Protein AF-A0A4V3HQE3-F1 (afdb_monomer_lite)

Secondary structure (DSSP, 8-state):
-HHHHHHHHHHHHHHHHHHHHHHHHHHHHHHHHHHHHHHHHHTTS---TTTHHHHHHHHHHHHHHHHH--HHHHHHHHHHHHHHTT---TTPPPHHHHHHHHHHHHT-

Organism: NCBI:txid1347390

Sequence (108 aa):
MPEADDRYRCLLDTFARRHESQKIYLRQAAAQRWVGNRDGVLQGGRPNNGNQAHLMACDQQLRAELSTITDDAIYSELQASDHCQGRWTAEDPSLRSVQRWLRARQAY

Foldseek 3Di:
DVVVVVVLVVLLVVLLVVLVVLLVVQLVVLVVVLVVQVCVLQVVHDDDPVSVVSNVVSVVSSVVSNVCSDSVNSVVVVVVVCVVVVHDCPSHDDSVSSVVVVVVVVVD

Structure (mmCIF, N/CA/C/O backbone):
data_AF-A0A4V3HQE3-F1
#
_entry.id   AF-A0A4V3HQE3-F1
#
loop_
_atom_site.group_PDB
_atom_site.id
_atom_site.type_symbol
_atom_site.label_atom_id
_atom_site.label_alt_id
_atom_site.label_comp_id
_atom_site.label_asym_id
_atom_site.label_entity_id
_atom_site.label_seq_id
_atom_site.pdbx_PDB_ins_code
_atom_site.Cartn_x
_atom_site.Cartn_y
_atom_site.Cartn_z
_atom_site.occupancy
_atom_site.B_iso_or_equiv
_atom_site.auth_seq_id
_atom_site.auth_comp_id
_atom_site.auth_asym_id
_atom_site.auth_atom_id
_atom_site.pdbx_PDB_model_num
ATOM 1 N N . MET A 1 1 ? 27.191 4.533 -25.314 1.00 51.75 1 MET A N 1
ATOM 2 C CA . MET A 1 1 ? 26.068 5.463 -25.551 1.00 51.75 1 MET A CA 1
ATOM 3 C C . MET A 1 1 ? 25.510 5.892 -24.201 1.00 51.75 1 MET A C 1
ATOM 5 O O . MET A 1 1 ? 24.820 5.091 -23.591 1.00 51.75 1 MET A O 1
ATOM 9 N N . PRO A 1 2 ? 25.858 7.087 -23.702 1.00 61.50 2 PRO A N 1
ATOM 10 C CA . PRO A 1 2 ? 25.426 7.564 -22.382 1.00 61.50 2 PRO A CA 1
ATOM 11 C C . PRO A 1 2 ? 23.919 7.890 -22.292 1.00 61.50 2 PRO A C 1
ATOM 13 O O . PRO A 1 2 ? 23.326 7.717 -21.236 1.00 61.50 2 PRO A O 1
ATOM 16 N N . GLU A 1 3 ? 23.266 8.265 -23.397 1.00 61.81 3 GLU A N 1
ATOM 17 C CA . GLU A 1 3 ? 21.845 8.673 -23.397 1.00 61.81 3 GLU A CA 1
ATOM 18 C C . GLU A 1 3 ? 20.855 7.529 -23.097 1.00 61.81 3 GLU A C 1
ATOM 20 O O . GLU A 1 3 ? 19.791 7.753 -22.516 1.00 61.81 3 GLU A O 1
ATOM 25 N N . ALA A 1 4 ? 21.197 6.290 -23.466 1.00 63.94 4 ALA A N 1
ATOM 26 C CA . ALA A 1 4 ? 20.342 5.125 -23.223 1.00 63.94 4 ALA A CA 1
ATOM 27 C C . ALA A 1 4 ? 20.251 4.774 -21.725 1.00 63.94 4 ALA A C 1
ATOM 29 O O . ALA A 1 4 ? 19.182 4.389 -21.243 1.00 63.94 4 ALA A O 1
ATOM 30 N N . ASP A 1 5 ? 21.345 4.973 -20.982 1.00 76.19 5 ASP A N 1
ATOM 31 C CA . ASP A 1 5 ? 21.396 4.744 -19.535 1.00 76.19 5 ASP A CA 1
ATOM 32 C C . ASP A 1 5 ? 20.560 5.781 -18.773 1.00 76.19 5 ASP A C 1
ATOM 34 O O . ASP A 1 5 ? 19.875 5.439 -17.804 1.00 76.19 5 ASP A O 1
ATOM 38 N N . ASP A 1 6 ? 20.556 7.036 -19.227 1.00 84.88 6 ASP A N 1
ATOM 39 C CA . ASP A 1 6 ? 19.791 8.110 -18.588 1.00 84.88 6 ASP A CA 1
ATOM 40 C C . ASP A 1 6 ? 18.278 7.945 -18.791 1.00 84.88 6 ASP A C 1
ATOM 42 O O . ASP A 1 6 ? 17.504 8.131 -17.844 1.00 84.88 6 ASP A O 1
ATOM 46 N N . ARG A 1 7 ? 17.836 7.495 -19.977 1.00 87.62 7 ARG A N 1
ATOM 47 C CA . ARG A 1 7 ? 16.419 7.168 -20.222 1.00 87.62 7 ARG A CA 1
ATOM 48 C C . ARG A 1 7 ? 15.935 6.056 -19.292 1.00 87.62 7 ARG A C 1
ATOM 50 O O . ARG A 1 7 ? 14.883 6.200 -18.668 1.00 87.62 7 ARG A O 1
ATOM 57 N N . TYR A 1 8 ? 16.694 4.965 -19.171 1.00 90.19 8 TYR A N 1
ATOM 58 C CA . TYR A 1 8 ? 16.314 3.853 -18.296 1.00 90.19 8 TYR A CA 1
ATOM 59 C C . TYR A 1 8 ? 16.273 4.272 -16.818 1.00 90.19 8 TYR A C 1
ATOM 61 O O . TYR A 1 8 ? 15.358 3.887 -16.090 1.00 90.19 8 TYR A O 1
ATOM 69 N N . ARG A 1 9 ? 17.210 5.118 -16.369 1.00 90.62 9 ARG A N 1
ATOM 70 C CA . ARG A 1 9 ? 17.191 5.681 -15.006 1.00 90.62 9 ARG A CA 1
ATOM 71 C C . ARG A 1 9 ? 15.951 6.531 -14.742 1.00 90.62 9 ARG A C 1
ATOM 73 O O . ARG A 1 9 ? 15.348 6.391 -13.682 1.00 90.62 9 ARG A O 1
ATOM 80 N N . CYS A 1 10 ? 15.554 7.377 -15.692 1.00 92.94 10 CYS A N 1
ATOM 81 C CA . CYS A 1 10 ? 14.342 8.190 -15.578 1.00 92.94 10 CYS A CA 1
ATOM 82 C C . CYS A 1 10 ? 13.077 7.319 -15.476 1.00 92.94 10 CYS A C 1
ATOM 84 O O . CYS A 1 10 ? 12.216 7.556 -14.622 1.00 92.94 10 CYS A O 1
ATOM 86 N N . LEU A 1 11 ? 12.997 6.265 -16.297 1.00 92.75 11 LEU A N 1
ATOM 87 C CA . LEU A 1 11 ? 11.902 5.297 -16.251 1.00 92.75 11 LEU A CA 1
ATOM 88 C C . LEU A 1 11 ? 11.848 4.579 -14.897 1.00 92.75 11 LEU A C 1
ATOM 90 O O . LEU A 1 11 ? 10.795 4.540 -14.260 1.00 92.75 11 LEU A O 1
ATOM 94 N N . LEU A 1 12 ? 12.991 4.068 -14.431 1.00 94.88 12 LEU A N 1
ATOM 95 C CA . LEU A 1 12 ? 13.111 3.405 -13.136 1.00 94.88 12 LEU A CA 1
ATOM 96 C C . LEU A 1 12 ? 12.697 4.324 -11.984 1.00 94.88 12 LEU A C 1
ATOM 98 O O . LEU A 1 12 ? 11.962 3.887 -11.100 1.00 94.88 12 LEU A O 1
ATOM 102 N N . ASP A 1 13 ? 13.127 5.587 -11.999 1.00 94.69 13 ASP A N 1
ATOM 103 C CA . ASP A 1 13 ? 12.761 6.543 -10.956 1.00 94.69 13 ASP A CA 1
ATOM 104 C C . ASP A 1 13 ? 11.258 6.814 -10.926 1.00 94.69 13 ASP A C 1
ATOM 106 O O . ASP A 1 13 ? 10.632 6.779 -9.864 1.00 94.69 13 ASP A O 1
ATOM 110 N N . THR A 1 14 ? 10.669 7.042 -12.098 1.00 94.19 14 THR A N 1
ATOM 111 C CA . THR A 1 14 ? 9.238 7.327 -12.229 1.00 94.19 14 THR A CA 1
ATOM 112 C C . THR A 1 14 ? 8.400 6.134 -11.778 1.00 94.19 14 THR A C 1
ATOM 114 O O . THR A 1 14 ? 7.473 6.294 -10.979 1.00 94.19 14 THR A O 1
ATOM 117 N N . PHE A 1 15 ? 8.760 4.925 -12.219 1.00 95.12 15 PHE A N 1
ATOM 118 C CA . PHE A 1 15 ? 8.072 3.701 -11.820 1.00 95.12 15 PHE A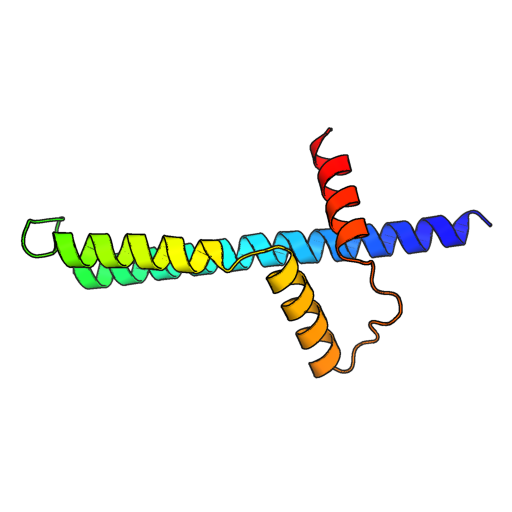 CA 1
ATOM 119 C C . PHE A 1 15 ? 8.200 3.454 -10.311 1.00 95.12 15 PHE A C 1
ATOM 121 O O . PHE A 1 15 ? 7.210 3.162 -9.642 1.00 95.12 15 PHE A O 1
ATOM 128 N N . ALA A 1 16 ? 9.396 3.634 -9.743 1.00 95.81 16 ALA A N 1
ATOM 129 C CA . ALA A 1 16 ? 9.626 3.457 -8.312 1.00 95.81 16 ALA A CA 1
ATOM 130 C C . ALA A 1 16 ? 8.815 4.444 -7.458 1.00 95.81 16 ALA A C 1
ATOM 132 O O . ALA A 1 16 ? 8.251 4.055 -6.436 1.00 95.81 16 ALA A O 1
ATOM 133 N N . ARG A 1 17 ? 8.698 5.707 -7.888 1.00 95.69 17 ARG A N 1
ATOM 134 C CA . ARG A 1 17 ? 7.835 6.693 -7.220 1.00 95.69 17 ARG A CA 1
ATOM 135 C C . ARG A 1 17 ? 6.368 6.288 -7.277 1.00 95.69 17 ARG A C 1
ATOM 137 O O . ARG A 1 17 ? 5.701 6.355 -6.252 1.00 95.69 17 ARG A O 1
ATOM 144 N N . ARG A 1 18 ? 5.876 5.835 -8.436 1.00 96.25 18 ARG A N 1
ATOM 145 C CA . ARG A 1 18 ? 4.497 5.337 -8.579 1.00 96.25 18 ARG A CA 1
ATOM 146 C C . ARG A 1 18 ? 4.231 4.155 -7.645 1.00 96.25 18 ARG A C 1
ATOM 148 O O . ARG A 1 18 ? 3.181 4.122 -7.009 1.00 96.25 18 ARG A O 1
ATOM 155 N N . HIS A 1 19 ? 5.180 3.225 -7.536 1.00 96.50 19 HIS A N 1
ATOM 156 C CA . HIS A 1 19 ? 5.092 2.068 -6.641 1.00 96.50 19 HIS A CA 1
ATOM 157 C C . HIS A 1 19 ? 4.966 2.488 -5.168 1.00 96.50 19 HIS A C 1
ATOM 159 O O . HIS A 1 19 ? 4.010 2.097 -4.497 1.00 96.50 19 HIS A O 1
ATOM 165 N N . GLU A 1 20 ? 5.841 3.376 -4.686 1.00 96.44 20 GLU A N 1
ATOM 166 C CA . GLU A 1 20 ? 5.757 3.902 -3.315 1.00 96.44 20 GLU A CA 1
ATOM 167 C C . GLU A 1 20 ? 4.485 4.727 -3.075 1.00 96.44 20 GLU A C 1
ATOM 169 O O . GLU A 1 20 ? 3.844 4.594 -2.031 1.00 96.44 20 GLU A O 1
ATOM 174 N N . SER A 1 21 ? 4.065 5.546 -4.044 1.00 97.19 21 SER A N 1
ATOM 175 C CA . SER A 1 21 ? 2.806 6.291 -3.950 1.00 97.19 21 SER A CA 1
ATOM 176 C C . SER A 1 21 ? 1.603 5.358 -3.813 1.00 97.19 21 SER A C 1
ATOM 178 O O . SER A 1 21 ? 0.765 5.596 -2.944 1.00 97.19 21 SER A O 1
ATOM 180 N N . GLN A 1 22 ? 1.538 4.275 -4.595 1.00 97.69 22 GLN A N 1
ATOM 181 C CA . GLN A 1 22 ? 0.470 3.276 -4.487 1.00 97.69 22 GLN A CA 1
ATOM 182 C C . GLN A 1 22 ? 0.480 2.602 -3.111 1.00 97.69 22 GLN A C 1
ATOM 184 O O . GLN A 1 22 ? -0.561 2.462 -2.472 1.00 97.69 22 GLN A O 1
ATOM 189 N N . LYS A 1 23 ? 1.663 2.257 -2.594 1.00 96.81 23 LYS A N 1
ATOM 190 C CA . LYS A 1 23 ? 1.824 1.688 -1.250 1.00 96.81 23 LYS A CA 1
ATOM 191 C C . LYS A 1 23 ? 1.280 2.603 -0.156 1.00 96.81 23 LYS A C 1
ATOM 193 O O . LYS A 1 23 ? 0.567 2.148 0.740 1.00 96.81 23 LYS A O 1
ATOM 198 N N . ILE A 1 24 ? 1.630 3.888 -0.210 1.00 97.00 24 ILE A N 1
ATOM 199 C CA . ILE A 1 24 ? 1.157 4.900 0.741 1.00 97.00 24 ILE A CA 1
ATOM 200 C C . ILE A 1 24 ? -0.357 5.057 0.620 1.00 97.00 24 ILE A C 1
ATOM 202 O O . ILE A 1 24 ? -1.045 5.028 1.639 1.00 97.00 24 ILE A O 1
ATOM 206 N N . TYR A 1 25 ? -0.870 5.159 -0.606 1.00 97.81 25 TYR A N 1
ATOM 207 C CA . TYR A 1 25 ? -2.298 5.281 -0.877 1.00 97.81 25 TYR A CA 1
ATOM 208 C C . TYR A 1 25 ? -3.095 4.115 -0.278 1.00 97.81 25 TYR A C 1
ATOM 210 O O . TYR A 1 25 ? -4.045 4.341 0.471 1.00 97.81 25 TYR A O 1
ATOM 218 N N . LEU A 1 26 ? -2.673 2.869 -0.517 1.00 97.88 26 LEU A N 1
ATOM 219 C CA . LEU A 1 26 ? -3.350 1.685 0.020 1.00 97.88 26 LEU A CA 1
ATOM 220 C C . LEU A 1 26 ? -3.329 1.654 1.553 1.00 97.88 26 LEU A C 1
ATOM 222 O O . LEU A 1 26 ? -4.345 1.360 2.182 1.00 97.88 26 LEU A O 1
ATOM 226 N N . ARG A 1 27 ? -2.202 2.020 2.176 1.00 97.75 27 ARG A N 1
ATOM 227 C CA . ARG A 1 27 ? -2.094 2.114 3.643 1.00 97.75 27 ARG A CA 1
ATOM 228 C C . ARG A 1 27 ? -2.999 3.198 4.220 1.00 97.75 27 ARG A C 1
ATOM 230 O O . ARG A 1 27 ? -3.613 2.990 5.263 1.00 97.75 27 ARG A O 1
ATOM 237 N N . GLN A 1 28 ? -3.093 4.344 3.550 1.00 98.25 28 GLN A N 1
ATOM 238 C CA . GLN A 1 28 ? -4.003 5.418 3.942 1.00 98.25 28 GLN A CA 1
ATOM 239 C C . GLN A 1 28 ? -5.463 4.979 3.811 1.00 98.25 28 GLN A C 1
ATOM 241 O O . GLN A 1 28 ? -6.240 5.197 4.736 1.00 98.25 28 GLN A O 1
ATOM 246 N N . ALA A 1 29 ? -5.824 4.310 2.716 1.00 98.06 29 ALA A N 1
ATOM 247 C CA . ALA A 1 29 ? -7.167 3.777 2.513 1.00 98.06 29 ALA A CA 1
ATOM 248 C C . ALA A 1 29 ? -7.544 2.745 3.595 1.00 98.06 29 ALA A C 1
ATOM 250 O O . ALA A 1 29 ? -8.654 2.796 4.128 1.00 98.06 29 ALA A O 1
ATOM 251 N N . ALA A 1 30 ? -6.612 1.865 3.978 1.00 98.19 30 ALA A N 1
ATOM 252 C CA . ALA A 1 30 ? -6.789 0.922 5.084 1.00 98.19 30 ALA A CA 1
ATOM 253 C C . ALA A 1 30 ? -7.029 1.640 6.421 1.00 98.19 30 ALA A C 1
ATOM 255 O O . ALA A 1 30 ? -7.953 1.311 7.166 1.00 98.19 30 ALA A O 1
ATOM 256 N N . ALA A 1 31 ? -6.233 2.674 6.711 1.00 97.88 31 ALA A N 1
ATOM 257 C CA . ALA A 1 31 ? -6.389 3.472 7.922 1.00 97.88 31 ALA A CA 1
ATOM 258 C C . ALA A 1 31 ? -7.740 4.208 7.957 1.00 97.88 31 ALA A C 1
ATOM 260 O O . ALA A 1 31 ? -8.406 4.218 8.989 1.00 97.88 31 ALA A O 1
ATOM 261 N N . GLN A 1 32 ? -8.179 4.778 6.830 1.00 98.31 32 GLN A N 1
ATOM 262 C CA . GLN A 1 32 ? -9.482 5.441 6.717 1.00 98.31 32 GLN A CA 1
ATOM 263 C C . GLN A 1 32 ? -10.640 4.466 6.964 1.00 98.31 32 GLN A C 1
ATOM 265 O O . GLN A 1 32 ? -11.554 4.787 7.724 1.00 98.31 32 GLN A O 1
ATOM 270 N N . ARG A 1 33 ? -10.580 3.255 6.391 1.00 97.88 33 ARG A N 1
ATOM 271 C CA . ARG A 1 33 ? -11.557 2.190 6.673 1.00 97.88 33 ARG A CA 1
ATOM 272 C C . ARG A 1 33 ? -11.583 1.820 8.152 1.00 97.88 33 ARG A C 1
ATOM 274 O O . ARG A 1 33 ? -12.656 1.696 8.730 1.00 97.88 33 ARG A O 1
ATOM 281 N N . TRP A 1 34 ? -10.415 1.679 8.775 1.00 97.81 34 TRP A N 1
ATOM 282 C CA . TRP A 1 34 ? -10.315 1.368 10.200 1.00 97.81 34 TRP A CA 1
ATOM 283 C C . TRP A 1 34 ? -10.946 2.448 11.087 1.00 97.81 34 TRP A C 1
ATOM 285 O O . TRP A 1 34 ? -11.693 2.103 12.004 1.00 97.81 34 TRP A O 1
ATOM 295 N N . VAL A 1 35 ? -10.709 3.733 10.790 1.00 97.12 35 VAL A N 1
ATOM 296 C CA . VAL A 1 35 ? -11.376 4.848 11.485 1.00 97.12 35 VAL A CA 1
ATOM 297 C C . VAL A 1 35 ? -12.893 4.740 11.322 1.00 97.12 35 VAL A C 1
ATOM 299 O O . VAL A 1 35 ? -13.598 4.684 12.324 1.00 97.12 35 VAL A O 1
ATOM 302 N N . GLY A 1 36 ? -13.390 4.595 10.089 1.00 97.25 36 GLY A N 1
ATOM 303 C CA . GLY A 1 36 ? -14.829 4.481 9.824 1.00 97.25 36 GLY A CA 1
ATOM 304 C C . GLY A 1 36 ? -15.491 3.287 10.524 1.00 97.25 36 GLY A C 1
ATOM 305 O O . GLY A 1 36 ? -16.571 3.423 11.099 1.00 97.25 36 GLY A O 1
ATOM 306 N N . ASN A 1 37 ? -14.826 2.129 10.552 1.00 96.19 37 ASN A N 1
ATOM 307 C CA . ASN A 1 37 ? -15.322 0.942 11.254 1.00 96.19 37 ASN A CA 1
ATOM 308 C C . ASN A 1 37 ? -15.405 1.179 12.768 1.00 96.19 37 ASN A C 1
ATOM 310 O O . ASN A 1 37 ? -16.402 0.825 13.399 1.00 96.19 37 ASN A O 1
ATOM 314 N N . ARG A 1 38 ? -14.381 1.805 13.360 1.00 96.56 38 ARG A N 1
ATOM 315 C CA . ARG A 1 38 ? -14.376 2.134 14.792 1.00 96.56 38 ARG A CA 1
ATOM 316 C C . ARG A 1 38 ? -15.426 3.177 15.143 1.00 96.56 38 ARG A C 1
ATOM 318 O O . ARG A 1 38 ? -16.095 3.017 16.161 1.00 96.56 38 ARG A O 1
ATOM 325 N N . ASP A 1 39 ? -15.614 4.185 14.302 1.00 96.31 39 ASP A N 1
ATOM 326 C CA . ASP A 1 39 ? -16.664 5.187 14.481 1.00 96.31 39 ASP A CA 1
ATOM 327 C C . ASP A 1 39 ? -18.055 4.541 14.447 1.00 96.31 39 ASP A C 1
ATOM 329 O O . ASP A 1 39 ? -18.896 4.858 15.287 1.00 96.31 39 ASP A O 1
ATOM 333 N N . GLY A 1 40 ? -18.280 3.564 13.562 1.00 94.94 40 GLY A N 1
ATOM 334 C CA . GLY A 1 40 ? -19.520 2.783 13.515 1.00 94.94 40 GLY A CA 1
ATOM 335 C C . GLY A 1 40 ? -19.764 1.910 14.754 1.00 94.94 40 GLY A C 1
ATOM 336 O O . GLY A 1 40 ? -20.909 1.749 15.176 1.00 94.94 40 GLY A O 1
ATOM 337 N N . VAL A 1 41 ? -18.702 1.377 15.369 1.00 94.31 41 VAL A N 1
ATOM 338 C CA . VAL A 1 41 ? -18.776 0.603 16.625 1.00 94.31 41 VAL A CA 1
ATOM 339 C C . VAL A 1 41 ? -19.011 1.509 17.837 1.00 94.31 41 VAL A C 1
ATOM 341 O O . VAL A 1 41 ? -19.722 1.129 18.768 1.00 94.31 41 VAL A O 1
ATOM 344 N N . LEU A 1 42 ? -18.396 2.692 17.855 1.00 95.38 42 LEU A N 1
ATOM 345 C CA . LEU A 1 42 ? -18.477 3.625 18.978 1.00 95.38 42 LEU A CA 1
ATOM 346 C C . LEU A 1 42 ? -19.732 4.498 18.935 1.00 95.38 42 LEU A C 1
ATOM 348 O O . LEU A 1 42 ? -20.247 4.840 19.995 1.00 95.38 42 LEU A O 1
ATOM 352 N N . GLN A 1 43 ? -20.213 4.868 17.745 1.00 92.62 43 GLN A N 1
ATOM 353 C CA . GLN A 1 43 ? -21.381 5.734 17.525 1.00 92.62 43 GLN A CA 1
ATOM 354 C C . GLN A 1 43 ? -21.321 7.044 18.337 1.00 92.62 43 GLN A C 1
ATOM 356 O O . GLN A 1 43 ? -22.310 7.487 18.913 1.00 92.62 43 GLN A O 1
ATOM 361 N N . GLY A 1 44 ? -20.129 7.646 18.442 1.00 89.81 44 GLY A N 1
ATOM 362 C CA . GLY A 1 44 ? -19.875 8.843 19.261 1.00 89.81 44 GLY A CA 1
ATOM 363 C C . GLY A 1 44 ? -19.691 8.577 20.764 1.00 89.81 44 GLY A C 1
ATOM 364 O O . GLY A 1 44 ? -19.383 9.494 21.525 1.00 89.81 44 GLY A O 1
ATOM 365 N N . GLY A 1 45 ? -19.847 7.328 21.201 1.00 90.19 45 GLY A N 1
ATOM 366 C CA . GLY A 1 45 ? -19.564 6.870 22.554 1.00 90.19 45 GLY A CA 1
ATOM 367 C C . GLY A 1 45 ? -18.083 6.578 22.814 1.00 90.19 45 GLY A C 1
ATOM 368 O O . GLY A 1 45 ? -17.208 6.748 21.966 1.00 90.19 45 GLY A O 1
ATOM 369 N N . ARG A 1 46 ? -17.795 6.108 24.031 1.00 90.75 46 ARG A N 1
ATOM 370 C CA . ARG A 1 46 ? -16.452 5.679 24.453 1.00 90.75 46 ARG A CA 1
ATOM 371 C C . ARG A 1 46 ? -16.319 4.148 24.409 1.00 90.75 46 ARG A C 1
ATOM 373 O O . ARG A 1 46 ? -17.328 3.450 24.544 1.00 90.75 46 ARG A O 1
ATOM 380 N N . PRO A 1 47 ? -15.094 3.610 24.268 1.00 91.25 47 PRO A N 1
ATOM 381 C CA . PRO A 1 47 ? -14.838 2.182 24.443 1.00 91.25 47 PRO A CA 1
ATOM 382 C C . PRO A 1 47 ? -15.356 1.670 25.798 1.00 91.25 47 PRO A C 1
ATOM 384 O O . PRO A 1 47 ? -15.144 2.310 26.827 1.00 91.25 47 PRO A O 1
ATOM 387 N N . ASN A 1 48 ? -16.040 0.526 25.794 1.00 92.31 48 ASN A N 1
ATOM 388 C CA . ASN A 1 48 ? -16.608 -0.143 26.964 1.00 92.31 48 ASN A CA 1
ATOM 389 C C . ASN A 1 48 ? -16.561 -1.677 26.786 1.00 92.31 48 ASN A C 1
ATOM 391 O O . ASN A 1 48 ? -16.272 -2.176 25.701 1.00 92.31 48 ASN A O 1
ATOM 395 N N . ASN A 1 49 ? -16.867 -2.449 27.835 1.00 90.19 49 ASN A N 1
ATOM 396 C CA . ASN A 1 49 ? -16.793 -3.919 27.760 1.00 90.19 49 ASN A CA 1
ATOM 397 C C . ASN A 1 49 ? -17.713 -4.534 26.688 1.00 90.19 49 ASN A C 1
ATOM 399 O O . ASN A 1 49 ? -17.385 -5.582 26.143 1.00 90.19 49 ASN A O 1
ATOM 403 N N . GLY A 1 50 ? -18.841 -3.893 26.363 1.00 91.25 50 GLY A N 1
ATOM 404 C CA . GLY A 1 50 ? 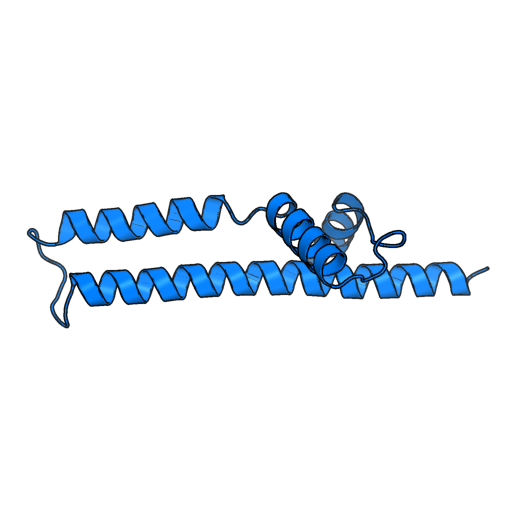-19.786 -4.394 25.361 1.00 91.25 50 GLY A CA 1
ATOM 405 C C . GLY A 1 50 ? -19.293 -4.242 23.920 1.00 91.25 50 GLY A C 1
ATOM 406 O O . GLY A 1 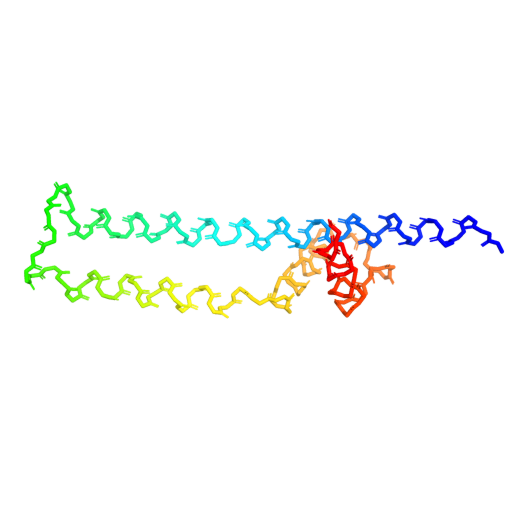50 ? -19.657 -5.044 23.065 1.00 91.25 50 GLY A O 1
ATOM 407 N N . ASN A 1 51 ? -18.444 -3.246 23.640 1.00 93.25 51 ASN A N 1
ATOM 408 C CA . ASN A 1 51 ? -17.904 -2.999 22.298 1.00 93.25 51 ASN A CA 1
ATOM 409 C C . ASN A 1 51 ? -16.430 -3.405 22.128 1.00 93.25 51 ASN A C 1
ATOM 411 O O . ASN A 1 51 ? -15.920 -3.387 21.008 1.00 93.25 51 ASN A O 1
ATOM 415 N N . GLN A 1 52 ? -15.758 -3.832 23.200 1.00 94.50 52 GLN A N 1
ATOM 416 C CA . GLN A 1 52 ? -14.342 -4.204 23.179 1.00 94.50 52 GLN A CA 1
ATOM 417 C C . GLN A 1 52 ? -14.025 -5.303 22.152 1.00 94.50 52 GLN A C 1
ATOM 419 O O . GLN A 1 52 ? -13.054 -5.174 21.408 1.00 94.50 52 GLN A O 1
ATOM 424 N N . ALA A 1 53 ? -14.852 -6.351 22.067 1.00 95.44 53 ALA A N 1
ATOM 425 C CA . ALA A 1 53 ? -14.658 -7.434 21.100 1.00 95.44 53 ALA A CA 1
ATOM 426 C C . ALA A 1 53 ? -14.752 -6.936 19.646 1.00 95.44 53 ALA A C 1
ATOM 428 O O . ALA A 1 53 ? -13.942 -7.318 18.803 1.00 95.44 53 ALA A O 1
ATOM 429 N N . HIS A 1 54 ? -15.690 -6.027 19.362 1.00 94.69 54 HIS A N 1
ATOM 430 C CA . HIS A 1 54 ? -15.836 -5.423 18.038 1.00 94.69 54 HIS A CA 1
ATOM 431 C C . HIS A 1 54 ? -14.654 -4.509 17.693 1.00 94.69 54 HIS A C 1
ATOM 433 O O . HIS A 1 54 ? -14.135 -4.580 16.584 1.00 94.69 54 HIS A O 1
ATOM 439 N N . LEU A 1 55 ? -14.165 -3.709 18.648 1.00 96.06 55 LEU A N 1
ATOM 440 C CA . LEU A 1 55 ? -12.972 -2.877 18.445 1.00 96.06 55 LEU A CA 1
ATOM 441 C C . LEU A 1 55 ? -11.723 -3.728 18.167 1.00 96.06 55 LEU A C 1
ATOM 443 O O . LEU A 1 55 ? -10.948 -3.404 17.268 1.00 96.06 55 LEU A O 1
ATOM 447 N N . MET A 1 56 ? -11.555 -4.845 18.883 1.00 96.50 56 MET A N 1
ATOM 448 C CA . MET A 1 56 ? -10.475 -5.799 18.612 1.00 96.50 56 MET A CA 1
ATOM 449 C C . MET A 1 56 ? -10.592 -6.416 17.216 1.00 96.50 56 MET A C 1
ATOM 451 O O . MET A 1 56 ? -9.579 -6.562 16.533 1.00 96.50 56 MET A O 1
ATOM 455 N N . ALA A 1 57 ? -11.807 -6.744 16.769 1.00 96.56 57 ALA A N 1
ATOM 456 C CA . ALA A 1 57 ? -12.035 -7.235 15.414 1.00 96.56 57 ALA A CA 1
ATOM 457 C C . ALA A 1 57 ? -11.647 -6.186 14.355 1.00 96.56 57 ALA A C 1
ATOM 459 O O . ALA A 1 57 ? -10.988 -6.536 13.377 1.00 96.56 57 ALA A O 1
ATOM 460 N N . CYS A 1 58 ? -11.953 -4.899 14.572 1.00 97.19 58 CYS A N 1
ATOM 461 C CA . CYS A 1 58 ? -11.504 -3.816 13.687 1.00 97.19 58 CYS A CA 1
ATOM 462 C C . CYS A 1 58 ? -9.971 -3.733 13.605 1.00 97.19 58 CYS A C 1
ATOM 464 O O . CYS A 1 58 ? -9.415 -3.590 12.516 1.00 97.19 58 CYS A O 1
ATOM 466 N N . ASP A 1 59 ? -9.275 -3.848 14.739 1.00 97.38 59 ASP A N 1
ATOM 467 C CA . ASP A 1 59 ? -7.809 -3.816 14.774 1.00 97.38 59 ASP A CA 1
ATOM 468 C C . ASP A 1 59 ? -7.194 -5.044 14.074 1.00 97.38 59 ASP A C 1
ATOM 470 O O . ASP A 1 59 ? -6.187 -4.926 13.371 1.00 97.38 59 ASP A O 1
ATOM 474 N N . GLN A 1 60 ? -7.800 -6.227 14.227 1.00 97.81 60 GLN A N 1
ATOM 475 C CA . GLN A 1 60 ? -7.382 -7.440 13.516 1.00 97.81 60 GLN A CA 1
ATOM 476 C C . GLN A 1 60 ? -7.607 -7.321 12.007 1.00 97.81 60 GLN A C 1
ATOM 478 O O . GLN A 1 60 ? -6.716 -7.676 11.236 1.00 97.81 60 GLN A O 1
ATOM 483 N N . GLN A 1 61 ? -8.747 -6.768 11.586 1.00 97.38 61 GLN A N 1
ATOM 484 C CA . GLN A 1 61 ? -9.038 -6.507 10.179 1.00 97.38 61 GLN A CA 1
ATOM 485 C C . GLN A 1 61 ? -8.006 -5.555 9.567 1.00 97.38 61 GLN A C 1
ATOM 487 O O . GLN A 1 61 ? -7.469 -5.861 8.507 1.00 97.38 61 GLN A O 1
ATOM 492 N N . LEU A 1 62 ? -7.656 -4.459 10.254 1.00 98.06 62 LEU A N 1
ATOM 493 C CA . LEU A 1 62 ? -6.607 -3.544 9.792 1.00 98.06 62 LEU A CA 1
ATOM 494 C C . LEU A 1 62 ? -5.268 -4.270 9.614 1.00 98.06 62 LEU A C 1
ATOM 496 O O . LEU A 1 62 ? -4.596 -4.087 8.603 1.00 98.06 62 LEU A O 1
ATOM 500 N N . ARG A 1 63 ? -4.864 -5.106 10.578 1.00 98.00 63 ARG A N 1
ATOM 501 C CA . ARG A 1 63 ? -3.605 -5.867 10.484 1.00 98.00 63 ARG A CA 1
ATOM 502 C C . ARG A 1 63 ? -3.611 -6.848 9.315 1.00 98.00 63 ARG A C 1
ATOM 504 O O . ARG A 1 63 ? -2.599 -6.955 8.628 1.00 98.00 63 ARG A O 1
ATOM 511 N N . ALA A 1 64 ? -4.727 -7.543 9.100 1.00 97.50 64 ALA A N 1
ATOM 512 C CA . ALA A 1 64 ? -4.897 -8.453 7.972 1.00 97.50 64 ALA A CA 1
ATOM 513 C C . ALA A 1 64 ? -4.851 -7.702 6.636 1.00 97.50 64 ALA A C 1
ATOM 515 O O . ALA A 1 64 ? -4.226 -8.156 5.689 1.00 97.50 64 ALA A O 1
ATOM 516 N N . GLU A 1 65 ? -5.453 -6.521 6.561 1.00 96.81 65 GLU A N 1
ATOM 517 C CA . GLU A 1 65 ? -5.425 -5.709 5.352 1.00 96.81 65 GLU A CA 1
ATOM 518 C C . GLU A 1 65 ? -4.011 -5.185 5.063 1.00 96.81 65 GLU A C 1
ATOM 520 O O . GLU A 1 65 ? -3.488 -5.359 3.964 1.00 96.81 65 GLU A O 1
ATOM 525 N N . LEU A 1 66 ? -3.332 -4.633 6.072 1.00 97.69 66 LEU A N 1
ATOM 526 C CA . LEU A 1 66 ? -1.960 -4.143 5.939 1.00 97.69 66 LEU A CA 1
ATOM 527 C C . LEU A 1 66 ? -0.969 -5.251 5.558 1.00 97.69 66 LEU A C 1
ATOM 529 O O . LEU A 1 66 ? 0.004 -4.960 4.863 1.00 97.69 66 LEU A O 1
ATOM 533 N N . SER A 1 67 ? -1.196 -6.500 5.980 1.00 97.25 67 SER A N 1
ATOM 534 C CA . SER A 1 67 ? -0.323 -7.621 5.611 1.00 97.25 67 SER A CA 1
ATOM 535 C C . SER A 1 67 ? -0.459 -8.034 4.142 1.00 97.25 67 SER A C 1
ATOM 537 O O . SER A 1 67 ? 0.497 -8.568 3.583 1.00 97.25 67 SER A O 1
ATOM 539 N N . THR A 1 68 ? -1.592 -7.738 3.495 1.00 96.75 68 THR A N 1
ATOM 540 C CA . THR A 1 68 ? -1.768 -7.959 2.048 1.00 96.75 68 THR A CA 1
ATOM 541 C C . THR A 1 68 ? -1.089 -6.900 1.180 1.00 96.75 68 THR A C 1
ATOM 543 O O . THR A 1 68 ? -0.806 -7.161 0.012 1.00 96.75 68 THR A O 1
ATOM 546 N N . ILE A 1 69 ? -0.763 -5.729 1.741 1.00 97.19 69 ILE A N 1
ATOM 547 C CA . ILE A 1 69 ? -0.078 -4.643 1.026 1.00 97.19 69 ILE A CA 1
ATOM 548 C C . ILE A 1 69 ? 1.424 -4.957 0.969 1.00 97.19 69 ILE A C 1
ATOM 550 O O . ILE A 1 69 ? 2.241 -4.420 1.727 1.00 97.19 69 ILE A O 1
ATOM 554 N N . THR A 1 70 ? 1.786 -5.863 0.065 1.00 96.81 70 THR A N 1
ATOM 555 C CA . THR A 1 70 ? 3.168 -6.264 -0.216 1.00 96.81 70 THR A CA 1
ATOM 556 C C . THR A 1 70 ? 3.677 -5.608 -1.497 1.00 96.81 70 THR A C 1
ATOM 558 O O . THR A 1 70 ? 2.896 -5.186 -2.349 1.00 96.81 70 THR A O 1
ATOM 561 N N . ASP A 1 71 ? 5.001 -5.523 -1.663 1.00 96.00 71 ASP A N 1
ATOM 562 C CA . ASP A 1 71 ? 5.577 -4.942 -2.883 1.00 96.00 71 ASP A CA 1
ATOM 563 C C . ASP A 1 71 ? 5.193 -5.736 -4.145 1.00 96.00 71 ASP A C 1
ATOM 565 O O . ASP A 1 71 ? 5.048 -5.140 -5.211 1.00 96.00 71 ASP A O 1
ATOM 569 N N . ASP A 1 72 ? 5.015 -7.053 -4.004 1.00 96.81 72 ASP A N 1
ATOM 570 C CA . ASP A 1 72 ? 4.600 -7.977 -5.064 1.00 96.81 72 ASP A CA 1
ATOM 571 C C . ASP A 1 72 ? 3.133 -7.772 -5.464 1.00 96.81 72 ASP A C 1
ATOM 573 O O . ASP A 1 72 ? 2.829 -7.632 -6.650 1.00 96.81 72 ASP A O 1
ATOM 577 N N . ALA A 1 73 ? 2.240 -7.637 -4.475 1.00 96.81 73 ALA A N 1
ATOM 578 C CA . ALA A 1 73 ? 0.834 -7.327 -4.713 1.00 96.81 73 ALA A CA 1
ATOM 579 C C . ALA A 1 73 ? 0.677 -5.974 -5.422 1.00 96.81 73 ALA A C 1
ATOM 581 O O . ALA A 1 73 ? -0.040 -5.880 -6.413 1.00 96.81 73 ALA A O 1
ATOM 582 N N . ILE A 1 74 ? 1.409 -4.949 -4.969 1.00 97.12 74 ILE A N 1
ATOM 583 C CA . ILE A 1 74 ? 1.405 -3.618 -5.593 1.00 97.12 74 ILE A CA 1
ATOM 584 C C . ILE A 1 74 ? 1.935 -3.686 -7.025 1.00 97.12 74 ILE A C 1
ATOM 586 O O . ILE A 1 74 ? 1.351 -3.095 -7.928 1.00 97.12 74 ILE A O 1
ATOM 590 N N . TYR A 1 75 ? 3.045 -4.392 -7.249 1.00 96.44 75 TYR A N 1
ATOM 591 C CA . TYR A 1 75 ? 3.622 -4.527 -8.585 1.00 96.44 75 TYR A CA 1
ATOM 592 C C . TYR A 1 75 ? 2.643 -5.206 -9.548 1.00 96.44 75 TYR A C 1
ATOM 594 O O . TYR A 1 75 ? 2.402 -4.695 -10.640 1.00 96.44 75 TYR A O 1
ATOM 602 N N . SER A 1 76 ? 2.027 -6.303 -9.105 1.00 95.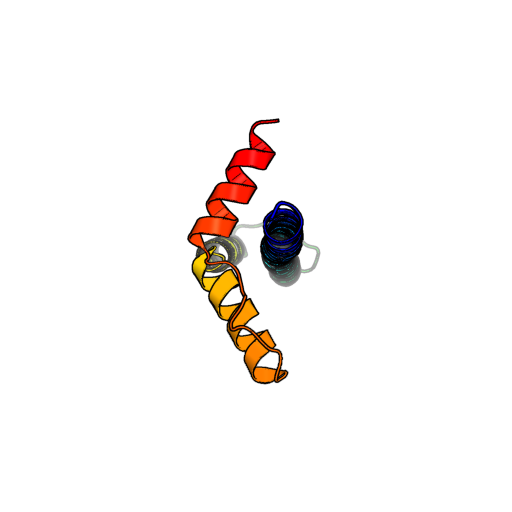69 76 SER A N 1
ATOM 603 C CA . SER A 1 76 ? 1.023 -7.043 -9.872 1.00 95.69 76 SER A CA 1
ATOM 604 C C . SER A 1 76 ? -0.225 -6.203 -10.152 1.00 95.69 76 SER A C 1
ATOM 606 O O . SER A 1 76 ? -0.726 -6.207 -11.273 1.00 95.69 76 SER A O 1
ATOM 608 N N . GLU A 1 77 ? -0.713 -5.438 -9.170 1.00 95.94 77 GLU A N 1
ATOM 609 C CA . GLU A 1 77 ? -1.857 -4.532 -9.331 1.00 95.94 77 GLU A CA 1
ATOM 610 C C . GLU A 1 77 ? -1.568 -3.430 -10.362 1.00 95.94 77 GLU A C 1
ATOM 612 O O . GLU A 1 77 ? -2.385 -3.178 -11.250 1.00 95.94 77 GLU A O 1
ATOM 617 N N . LEU A 1 78 ? -0.394 -2.792 -10.2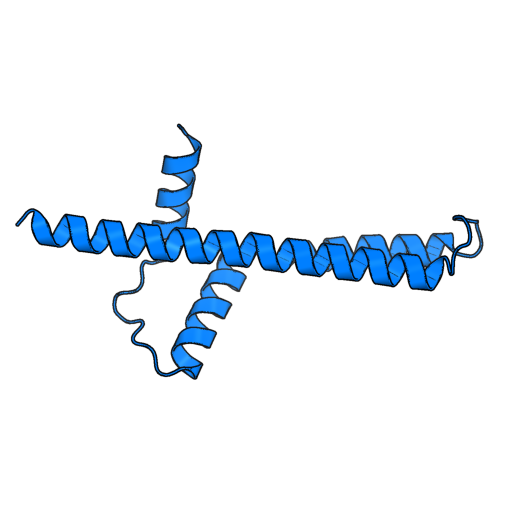81 1.00 95.75 78 LEU A N 1
ATOM 618 C CA . LEU A 1 78 ? 0.013 -1.753 -11.228 1.00 95.75 78 LEU A CA 1
ATOM 619 C C . LEU A 1 78 ? 0.144 -2.312 -12.648 1.00 95.75 78 LEU A C 1
ATOM 621 O O . LEU A 1 78 ? -0.398 -1.719 -13.581 1.00 95.75 78 LEU A O 1
ATOM 625 N N . GLN A 1 79 ? 0.791 -3.471 -12.796 1.00 94.50 79 GLN A N 1
ATOM 626 C CA . GLN A 1 79 ? 0.951 -4.144 -14.082 1.00 94.50 79 GLN A CA 1
ATOM 627 C C . GLN A 1 79 ? -0.405 -4.547 -14.681 1.00 94.50 79 GLN A C 1
ATOM 629 O O . GLN A 1 79 ? -0.668 -4.286 -15.854 1.00 94.50 79 GLN A O 1
ATOM 634 N N . ALA A 1 80 ? -1.296 -5.137 -13.879 1.00 95.12 80 ALA A N 1
ATOM 635 C CA . ALA A 1 80 ? -2.644 -5.495 -14.315 1.00 95.12 80 ALA A CA 1
ATOM 636 C C . ALA A 1 80 ? -3.450 -4.257 -14.740 1.00 95.12 80 ALA A C 1
ATOM 638 O O . ALA A 1 80 ? -4.117 -4.281 -15.772 1.00 95.12 80 ALA A O 1
ATOM 639 N N . SER A 1 81 ? -3.352 -3.157 -13.989 1.00 95.19 81 SER A N 1
ATOM 640 C CA . SER A 1 81 ? -4.001 -1.885 -14.326 1.00 95.19 81 SER A CA 1
ATOM 641 C C . SER A 1 81 ? -3.508 -1.322 -15.660 1.00 95.19 81 SER A C 1
ATOM 643 O O . SER A 1 81 ? -4.317 -0.899 -16.489 1.00 95.19 81 SER A O 1
ATOM 645 N N . ASP A 1 82 ? -2.196 -1.361 -15.903 1.00 94.75 82 ASP A N 1
ATOM 646 C CA . ASP A 1 82 ? -1.610 -0.895 -17.158 1.00 94.75 82 ASP A CA 1
ATOM 647 C C . ASP A 1 82 ? -2.022 -1.789 -18.342 1.00 94.75 82 ASP A C 1
ATOM 649 O O . ASP A 1 82 ? -2.403 -1.265 -19.392 1.00 94.75 82 ASP A O 1
ATOM 653 N N . HIS A 1 83 ? -2.075 -3.114 -18.156 1.00 94.38 83 HIS A N 1
ATOM 654 C CA . HIS A 1 83 ? -2.609 -4.042 -19.160 1.00 94.38 83 HIS A CA 1
ATOM 655 C C . HIS A 1 83 ? -4.085 -3.789 -19.479 1.00 94.38 83 HIS A C 1
ATOM 657 O O . HIS A 1 83 ? -4.447 -3.705 -20.652 1.00 94.38 83 HIS A O 1
ATOM 663 N N . CYS A 1 84 ? -4.935 -3.620 -18.463 1.00 96.12 84 CYS A N 1
ATOM 664 C CA . CYS A 1 84 ? -6.358 -3.319 -18.647 1.00 96.12 84 CYS A CA 1
ATOM 665 C C . CYS A 1 84 ? -6.589 -2.003 -19.406 1.00 96.12 84 CYS A C 1
ATOM 667 O O . CYS A 1 84 ? -7.598 -1.855 -20.090 1.00 96.12 84 CYS A O 1
ATOM 669 N N . GLN A 1 85 ? -5.655 -1.055 -19.308 1.00 95.31 85 GLN A N 1
ATOM 670 C CA . GLN A 1 85 ? -5.694 0.221 -20.025 1.00 95.31 85 GLN A CA 1
ATOM 671 C C . GLN A 1 85 ? -5.000 0.176 -21.398 1.00 95.31 85 GLN A C 1
ATOM 673 O O . GLN A 1 85 ? -4.911 1.208 -22.061 1.00 95.31 85 GLN A O 1
ATOM 678 N N . GLY A 1 86 ? -4.492 -0.984 -21.830 1.00 93.62 86 GLY A N 1
ATOM 679 C CA . GLY A 1 86 ? -3.788 -1.136 -23.106 1.00 93.62 86 GLY A CA 1
ATOM 680 C C . GLY A 1 86 ? -2.444 -0.402 -23.169 1.00 93.62 86 GLY A C 1
ATOM 681 O O . GLY A 1 86 ? -1.983 -0.060 -24.257 1.00 93.62 86 GLY A O 1
ATOM 682 N N . ARG A 1 87 ? -1.822 -0.120 -22.017 1.00 92.12 87 ARG A N 1
ATOM 683 C CA . ARG A 1 87 ? -0.511 0.538 -21.951 1.00 92.12 87 ARG A CA 1
ATOM 684 C C . ARG A 1 87 ? 0.603 -0.455 -22.271 1.00 92.12 87 ARG A C 1
ATOM 686 O O . ARG A 1 87 ? 0.491 -1.653 -22.020 1.00 92.12 87 ARG A O 1
ATOM 693 N N . TRP A 1 88 ? 1.698 0.062 -22.817 1.00 88.75 88 TRP A N 1
ATOM 694 C CA . TRP A 1 88 ? 2.887 -0.730 -23.107 1.00 88.75 88 TRP A CA 1
ATOM 695 C C . TRP A 1 88 ? 3.700 -0.980 -21.831 1.00 88.75 88 TRP A C 1
ATOM 697 O O . TRP A 1 88 ? 4.180 -0.025 -21.228 1.00 88.75 88 TRP A O 1
ATOM 707 N N . THR A 1 89 ? 3.881 -2.250 -21.460 1.00 90.56 89 THR A N 1
ATOM 708 C CA . THR A 1 89 ? 4.583 -2.674 -20.230 1.00 90.56 89 THR A CA 1
ATOM 709 C C . THR A 1 89 ? 5.894 -3.426 -20.496 1.00 90.56 89 THR A C 1
ATOM 711 O O . THR A 1 89 ? 6.586 -3.828 -19.567 1.00 90.56 89 THR A O 1
ATOM 714 N N . ALA A 1 90 ? 6.288 -3.632 -21.760 1.00 88.44 90 ALA A N 1
ATOM 715 C CA . ALA A 1 90 ? 7.447 -4.478 -22.081 1.00 88.44 90 ALA A CA 1
ATOM 716 C C . ALA A 1 90 ? 8.800 -3.873 -21.657 1.00 88.44 90 ALA A C 1
ATOM 718 O O . ALA A 1 90 ? 9.779 -4.600 -21.515 1.00 88.44 90 ALA A O 1
ATOM 719 N N . GLU A 1 91 ? 8.861 -2.552 -21.469 1.00 87.44 91 GLU A N 1
ATOM 720 C CA . GLU A 1 91 ? 10.050 -1.848 -20.965 1.00 87.44 91 GLU A CA 1
ATOM 721 C C . GLU A 1 91 ? 9.999 -1.619 -19.442 1.00 87.44 91 GLU A C 1
ATOM 723 O O . GLU A 1 91 ? 10.904 -0.984 -18.896 1.00 87.44 91 GLU A O 1
ATOM 728 N N . ASP A 1 92 ? 8.969 -2.114 -18.745 1.00 90.44 92 ASP A N 1
ATOM 729 C CA . ASP A 1 92 ? 8.810 -1.835 -17.321 1.00 90.44 92 ASP A CA 1
ATOM 730 C C . ASP A 1 92 ? 9.965 -2.421 -16.496 1.00 90.44 92 ASP A C 1
ATOM 732 O O . ASP A 1 92 ? 10.380 -3.571 -16.690 1.00 90.44 92 ASP A O 1
ATOM 736 N N . PRO A 1 93 ? 10.488 -1.660 -15.518 1.00 93.69 93 PRO A N 1
ATOM 737 C CA . PRO A 1 93 ? 11.497 -2.180 -14.617 1.00 93.69 93 PRO A CA 1
ATOM 738 C C . PRO A 1 93 ? 10.973 -3.376 -13.818 1.00 93.69 93 PRO A C 1
ATOM 740 O O . PRO A 1 93 ? 9.845 -3.385 -13.322 1.00 93.69 93 PRO A O 1
ATOM 743 N N . SER A 1 94 ? 11.835 -4.371 -13.603 1.00 94.62 94 SER A N 1
ATOM 744 C CA . SER A 1 94 ? 11.511 -5.478 -12.697 1.00 94.62 94 SER A CA 1
ATOM 745 C C . SER A 1 94 ? 11.316 -4.990 -11.256 1.00 94.62 94 SER A C 1
ATOM 747 O O . SER A 1 94 ? 11.994 -4.056 -10.811 1.00 94.62 94 SER A O 1
ATOM 749 N N . LEU A 1 95 ? 10.484 -5.690 -10.476 1.00 95.69 95 LEU A N 1
ATOM 750 C CA . LEU A 1 95 ? 10.295 -5.397 -9.050 1.00 95.69 95 LEU A CA 1
ATOM 751 C C . LEU A 1 95 ? 11.627 -5.354 -8.275 1.00 95.69 95 LEU A C 1
ATOM 753 O O . LEU A 1 95 ? 11.846 -4.473 -7.444 1.00 95.69 95 LEU A O 1
ATOM 757 N N . ARG A 1 96 ? 12.565 -6.259 -8.586 1.00 96.19 96 ARG A N 1
ATOM 758 C CA . ARG A 1 96 ? 13.900 -6.277 -7.965 1.00 96.19 96 ARG A CA 1
ATOM 759 C C . ARG A 1 96 ? 14.672 -4.979 -8.235 1.00 96.19 96 ARG A C 1
ATOM 761 O O . ARG A 1 96 ? 15.332 -4.468 -7.328 1.00 96.19 96 ARG A O 1
ATOM 768 N N . SER A 1 97 ? 14.605 -4.453 -9.459 1.00 95.38 97 SER A N 1
ATOM 769 C CA . SER A 1 97 ? 15.240 -3.179 -9.830 1.00 95.38 97 SER A CA 1
ATOM 770 C C . SER A 1 97 ? 14.647 -2.022 -9.029 1.00 95.38 97 SER A C 1
ATOM 772 O O . SER A 1 97 ? 15.395 -1.214 -8.479 1.00 95.38 97 SER A O 1
ATOM 774 N N . VAL A 1 98 ? 13.318 -1.993 -8.901 1.00 95.19 98 VAL A N 1
ATOM 775 C CA . VAL A 1 98 ? 12.582 -0.985 -8.124 1.00 95.19 98 VAL A CA 1
ATOM 776 C C . VAL A 1 98 ? 12.982 -1.030 -6.650 1.00 95.19 98 VAL A C 1
ATOM 778 O O . VAL A 1 98 ? 13.409 -0.020 -6.098 1.00 95.19 98 VAL A O 1
ATOM 781 N N . GLN A 1 99 ? 12.947 -2.205 -6.017 1.00 95.06 99 GLN A N 1
ATOM 782 C CA . GLN A 1 99 ? 13.331 -2.357 -4.609 1.00 95.06 99 GLN A CA 1
ATOM 783 C C . GLN A 1 99 ? 14.784 -1.942 -4.355 1.00 95.06 99 GLN A C 1
ATOM 785 O O . GLN A 1 99 ? 15.079 -1.286 -3.355 1.00 95.06 99 GLN A O 1
ATOM 790 N N . ARG A 1 100 ? 15.705 -2.301 -5.259 1.00 95.12 100 ARG A N 1
ATOM 791 C CA . ARG A 1 100 ? 17.107 -1.876 -5.161 1.00 95.12 100 ARG A CA 1
ATOM 792 C C . ARG A 1 100 ? 17.238 -0.354 -5.259 1.00 95.12 100 ARG A C 1
ATOM 794 O O . ARG A 1 100 ? 17.983 0.227 -4.474 1.00 95.12 100 ARG A O 1
ATOM 801 N N . TRP A 1 101 ? 16.519 0.276 -6.188 1.00 94.38 101 TRP A N 1
ATOM 802 C CA . TRP A 1 101 ? 16.514 1.729 -6.372 1.00 94.38 101 TRP A CA 1
ATOM 803 C C . TRP A 1 101 ? 15.980 2.469 -5.142 1.00 94.38 101 TRP A C 1
ATOM 805 O O . TRP A 1 101 ? 16.605 3.413 -4.663 1.00 94.38 101 TRP A O 1
ATOM 815 N N . LEU A 1 102 ? 14.866 1.998 -4.578 1.00 91.94 102 LEU A N 1
ATOM 816 C CA . LEU A 1 102 ? 14.257 2.581 -3.382 1.00 91.94 102 LEU A CA 1
ATOM 817 C C . LEU A 1 102 ? 15.180 2.496 -2.161 1.00 91.9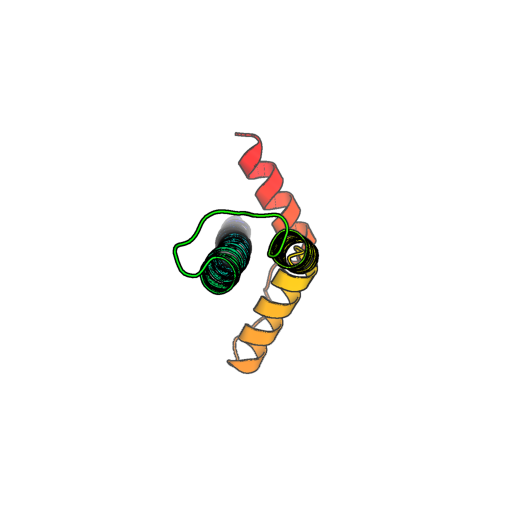4 102 LEU A C 1
ATOM 819 O O . LEU A 1 102 ? 15.368 3.495 -1.469 1.00 91.94 102 LEU A O 1
ATOM 823 N N . ARG A 1 103 ? 15.827 1.344 -1.937 1.00 91.75 103 ARG A N 1
ATOM 824 C CA . ARG A 1 103 ? 16.813 1.184 -0.851 1.00 91.75 103 ARG A CA 1
ATOM 825 C C . ARG A 1 103 ? 18.010 2.114 -1.017 1.00 91.75 103 ARG A C 1
ATOM 827 O O . ARG A 1 103 ? 18.459 2.701 -0.041 1.00 91.75 103 ARG A O 1
ATOM 834 N N . ALA A 1 104 ? 18.516 2.259 -2.243 1.00 90.00 104 ALA A N 1
ATOM 835 C CA . ALA A 1 104 ? 19.637 3.152 -2.523 1.00 90.00 104 ALA A CA 1
ATOM 836 C C . ALA A 1 104 ? 19.298 4.622 -2.222 1.00 90.00 104 ALA A C 1
ATOM 838 O O . ALA A 1 104 ? 20.161 5.361 -1.766 1.00 90.00 104 ALA A O 1
ATOM 839 N N . ARG A 1 105 ? 18.041 5.034 -2.429 1.00 85.00 105 ARG A N 1
ATOM 840 C CA . ARG A 1 105 ? 17.570 6.398 -2.136 1.00 85.00 105 ARG A CA 1
ATOM 841 C C . ARG A 1 105 ? 17.341 6.676 -0.656 1.00 85.00 105 ARG A C 1
ATOM 843 O O . ARG A 1 105 ? 17.486 7.814 -0.248 1.00 85.00 105 ARG A O 1
ATOM 850 N N . GLN A 1 106 ? 16.959 5.670 0.127 1.00 79.12 106 GLN A N 1
ATOM 851 C CA . GLN A 1 106 ? 16.746 5.819 1.574 1.00 79.12 106 GLN A CA 1
ATOM 852 C C . GLN A 1 106 ? 18.056 5.927 2.369 1.00 79.12 106 GLN A C 1
ATOM 854 O O . GLN A 1 106 ? 18.025 6.274 3.543 1.00 79.12 106 GLN A O 1
ATOM 859 N N . ALA A 1 107 ? 19.194 5.596 1.753 1.00 66.56 107 ALA A N 1
ATOM 860 C CA . ALA A 1 107 ? 20.513 5.646 2.380 1.00 66.56 107 ALA A CA 1
ATOM 861 C C . ALA A 1 107 ? 21.156 7.050 2.378 1.00 66.56 107 ALA A C 1
ATOM 863 O O . ALA A 1 107 ? 22.301 7.181 2.812 1.00 66.56 107 ALA A O 1
ATOM 864 N N . TYR A 1 108 ? 20.449 8.066 1.875 1.00 49.75 108 TYR A N 1
ATOM 865 C CA . TYR A 1 108 ? 20.885 9.460 1.789 1.00 49.75 108 TYR A CA 1
ATOM 866 C C . TYR A 1 108 ? 19.909 10.354 2.552 1.00 49.75 108 TYR A C 1
ATOM 868 O O . TYR A 1 108 ? 20.387 11.249 3.281 1.00 49.75 108 TYR A O 1
#

Radius of gyration: 19.5 Å; chains: 1; bounding box: 47×18×53 Å

pLDDT: mean 92.48, std 9.0, range [49.75, 98.31]